Protein AF-A0A975IU26-F1 (afdb_monomer_lite)

Radius of gyration: 29.15 Å; chains: 1; bounding box: 52×53×78 Å

Sequence (106 aa):
MRAFVFAALAAAATLAVHPATAAPTCQDRTGGAIKCGVPGAMPVGWTASPAAQFERRMHEGPDLSVEAQWSLIGLLVGLFGLIASMPKFDGWGAGDWGREEEDGED

Organism: NCBI:txid2823693

Structure (mmCIF, N/CA/C/O backbone):
data_AF-A0A975IU26-F1
#
_entry.id   AF-A0A975IU26-F1
#
loop_
_atom_site.group_PDB
_atom_site.id
_atom_site.type_symbol
_atom_site.label_atom_id
_atom_site.label_alt_id
_atom_site.label_comp_id
_atom_site.label_asym_id
_atom_site.label_entity_id
_atom_site.label_seq_id
_atom_site.pdbx_PDB_ins_code
_atom_site.Cartn_x
_atom_site.Cartn_y
_atom_site.Cartn_z
_atom_site.occupancy
_atom_site.B_iso_or_equiv
_atom_site.auth_seq_id
_atom_site.auth_comp_id
_atom_site.auth_asym_id
_atom_site.auth_atom_id
_atom_site.pdbx_PDB_model_num
ATOM 1 N N . MET A 1 1 ? -14.360 -22.022 -30.694 1.00 51.59 1 MET A N 1
ATOM 2 C CA . MET A 1 1 ? -13.897 -22.571 -29.395 1.00 51.59 1 MET A CA 1
ATOM 3 C C . MET A 1 1 ? -13.286 -21.518 -28.468 1.00 51.59 1 MET A C 1
ATOM 5 O O . MET A 1 1 ? -13.655 -21.501 -27.307 1.00 51.59 1 MET A O 1
ATOM 9 N N . ARG A 1 2 ? -12.434 -20.593 -28.946 1.00 55.28 2 ARG A N 1
ATOM 10 C CA . ARG A 1 2 ? -11.789 -19.562 -28.097 1.00 55.28 2 ARG A CA 1
ATOM 11 C C . ARG A 1 2 ? -12.771 -18.612 -27.385 1.00 55.28 2 ARG A C 1
ATOM 13 O O . ARG A 1 2 ? -12.598 -18.348 -26.206 1.00 55.28 2 ARG A O 1
ATOM 20 N N . ALA A 1 3 ? -13.836 -18.173 -28.060 1.00 57.53 3 ALA A N 1
ATOM 21 C CA . ALA A 1 3 ? -14.835 -17.263 -27.480 1.00 57.53 3 ALA A CA 1
ATOM 22 C C . ALA A 1 3 ? 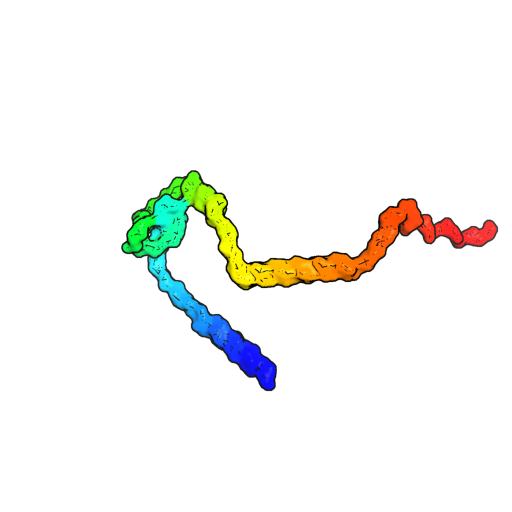-15.620 -17.866 -26.296 1.00 57.53 3 ALA A C 1
ATOM 24 O O . ALA A 1 3 ? -15.942 -17.159 -25.349 1.00 57.53 3 ALA A O 1
ATOM 25 N N . PHE A 1 4 ? -15.869 -19.180 -26.311 1.00 65.56 4 PHE A N 1
ATOM 26 C CA . PHE A 1 4 ? -16.558 -19.871 -25.215 1.00 65.56 4 PHE A CA 1
ATOM 27 C C . PHE A 1 4 ? -15.691 -19.978 -23.957 1.00 65.56 4 PHE A C 1
ATOM 29 O O . PHE A 1 4 ? -16.212 -19.899 -22.850 1.00 65.56 4 PHE A O 1
ATOM 36 N N . VAL A 1 5 ? -14.368 -20.088 -24.120 1.00 70.56 5 VAL A N 1
ATOM 37 C CA . VAL A 1 5 ? -13.419 -20.096 -22.996 1.00 70.56 5 VAL A CA 1
ATOM 38 C C . VAL A 1 5 ? -13.388 -18.729 -22.309 1.00 70.56 5 VAL A C 1
ATOM 40 O O . VAL A 1 5 ? -13.450 -18.661 -21.085 1.00 70.56 5 VAL A O 1
ATOM 43 N N . PHE A 1 6 ? -13.379 -17.636 -23.081 1.00 66.94 6 PHE A N 1
ATOM 44 C CA . PHE A 1 6 ? -13.428 -16.281 -22.520 1.00 66.94 6 PHE A CA 1
ATOM 45 C C . PHE A 1 6 ? -14.756 -15.980 -21.814 1.00 66.94 6 PHE A C 1
ATOM 47 O O . PHE A 1 6 ? -14.749 -15.388 -20.738 1.00 66.94 6 PHE A O 1
ATOM 54 N N . ALA A 1 7 ? -15.884 -16.435 -22.367 1.00 69.56 7 ALA A N 1
ATOM 55 C CA . ALA A 1 7 ? -17.191 -16.274 -21.732 1.00 69.56 7 ALA A CA 1
ATOM 56 C C . ALA A 1 7 ? -17.304 -17.065 -20.415 1.00 69.56 7 ALA A C 1
ATOM 58 O O . ALA A 1 7 ? -17.828 -16.548 -19.430 1.00 69.56 7 ALA A O 1
ATOM 59 N N . ALA A 1 8 ? -16.764 -18.288 -20.370 1.00 70.19 8 ALA A N 1
ATOM 60 C CA . ALA A 1 8 ? -16.743 -19.103 -19.158 1.00 70.19 8 ALA A CA 1
ATOM 61 C C . ALA A 1 8 ? -15.853 -18.494 -18.060 1.00 70.19 8 ALA A C 1
ATOM 63 O O . ALA A 1 8 ? -16.245 -18.477 -16.894 1.00 70.19 8 ALA A O 1
ATOM 64 N N . LEU A 1 9 ? -14.694 -17.937 -18.431 1.00 71.81 9 LEU A N 1
ATOM 65 C CA . LEU A 1 9 ? -13.805 -17.228 -17.503 1.00 71.81 9 LEU A CA 1
ATOM 66 C C . LEU A 1 9 ? -14.454 -15.957 -16.939 1.00 71.81 9 LEU A C 1
ATOM 68 O O . LEU A 1 9 ? -14.378 -15.718 -15.736 1.00 71.81 9 LEU A O 1
ATOM 72 N N . ALA A 1 10 ? -15.137 -15.175 -17.780 1.00 68.50 10 ALA A N 1
ATOM 73 C CA . ALA A 1 10 ? -15.845 -13.974 -17.341 1.00 68.50 10 ALA A CA 1
ATOM 74 C C . ALA A 1 10 ? -17.005 -14.308 -16.384 1.00 68.50 10 ALA A C 1
ATOM 76 O O . ALA A 1 10 ? -17.147 -13.672 -15.342 1.00 68.50 10 ALA A O 1
ATOM 77 N N . ALA A 1 11 ? -17.791 -15.346 -16.688 1.00 67.00 11 ALA A N 1
ATOM 78 C CA . ALA A 1 11 ? -18.881 -15.792 -15.821 1.00 67.00 11 ALA A CA 1
ATOM 79 C C . ALA A 1 11 ? -18.367 -16.311 -14.465 1.00 67.00 11 ALA A C 1
ATOM 81 O O . ALA A 1 11 ? -18.904 -15.944 -13.418 1.00 67.00 11 ALA A O 1
ATOM 82 N N . ALA A 1 12 ? -17.283 -17.095 -14.463 1.00 65.06 12 ALA A N 1
ATOM 83 C CA . ALA A 1 12 ? -16.653 -17.577 -13.235 1.00 65.06 12 ALA A CA 1
ATOM 84 C C . ALA A 1 12 ? -16.105 -16.429 -12.367 1.00 65.06 12 ALA A C 1
ATOM 86 O O . ALA A 1 12 ? -16.271 -16.455 -11.149 1.00 65.06 12 ALA A O 1
ATOM 87 N N . ALA A 1 13 ? -15.529 -15.388 -12.981 1.00 64.38 13 ALA A N 1
ATOM 88 C CA . ALA A 1 13 ? -15.033 -14.212 -12.265 1.00 64.38 13 ALA A CA 1
ATOM 89 C C . ALA A 1 13 ? -16.158 -13.425 -11.565 1.00 64.38 13 ALA A C 1
ATOM 91 O O . ALA A 1 13 ? -15.963 -12.927 -10.458 1.00 64.38 13 ALA A O 1
ATOM 92 N N . THR A 1 14 ? -17.355 -13.358 -12.159 1.00 63.66 14 THR A N 1
ATOM 93 C CA . THR A 1 14 ? -18.503 -12.655 -11.548 1.00 63.66 14 THR A CA 1
ATOM 94 C C . THR A 1 14 ? -19.152 -13.408 -10.384 1.00 63.66 14 THR A C 1
ATOM 96 O O . THR A 1 14 ? -19.774 -12.787 -9.527 1.00 63.66 14 THR A O 1
ATOM 99 N N . LEU A 1 15 ? -18.986 -14.733 -10.318 1.00 59.44 15 LEU A N 1
ATOM 100 C CA . LEU A 1 15 ? -19.546 -15.580 -9.257 1.00 59.44 15 LEU A CA 1
ATOM 101 C C . LEU A 1 15 ? -18.650 -15.654 -8.008 1.00 59.44 15 LEU A C 1
ATOM 103 O O . LEU A 1 15 ? -19.091 -16.135 -6.969 1.00 59.44 15 LEU A O 1
ATOM 107 N N . ALA A 1 16 ? -17.412 -15.157 -8.088 1.00 56.03 16 ALA A N 1
ATOM 108 C CA . ALA A 1 16 ? -16.443 -15.151 -6.990 1.00 56.03 16 ALA A CA 1
ATOM 109 C C . ALA A 1 16 ? -16.524 -13.900 -6.088 1.00 56.03 16 ALA A C 1
ATOM 111 O O . ALA A 1 16 ? -15.642 -13.670 -5.254 1.00 56.03 16 ALA A O 1
ATOM 112 N N . VAL A 1 17 ? -17.572 -13.081 -6.231 1.00 54.00 17 VAL A N 1
ATOM 113 C CA . VAL A 1 17 ? -17.804 -11.935 -5.344 1.00 54.00 17 VAL A CA 1
ATOM 114 C C . VAL A 1 17 ? -18.231 -12.469 -3.978 1.00 54.00 17 VAL A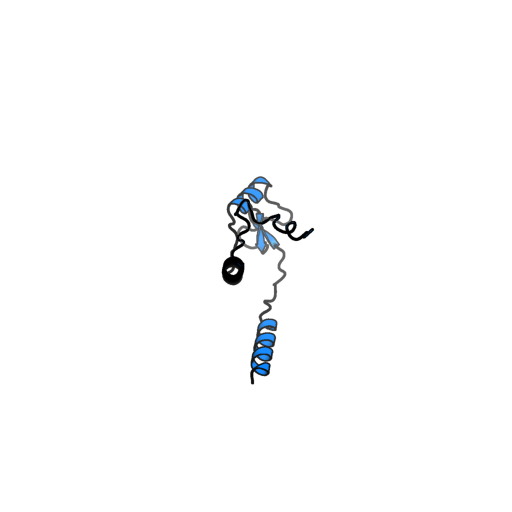 C 1
ATOM 116 O O . VAL A 1 17 ? -19.358 -12.922 -3.785 1.00 54.00 17 VAL A O 1
ATOM 119 N N . HIS A 1 18 ? -17.303 -12.446 -3.024 1.00 55.06 18 HIS A N 1
ATOM 120 C CA . HIS A 1 18 ? -17.587 -12.804 -1.641 1.00 55.06 18 HIS A CA 1
ATOM 121 C C . HIS A 1 18 ? -18.647 -11.850 -1.076 1.00 55.06 18 HIS A C 1
ATOM 123 O O . HIS A 1 18 ? -18.499 -10.632 -1.222 1.00 55.06 18 HIS A O 1
ATOM 129 N N . PRO A 1 19 ? -19.694 -12.351 -0.394 1.00 51.22 19 PRO A N 1
ATOM 130 C CA . PRO A 1 19 ? -20.614 -11.480 0.309 1.00 51.22 19 PRO A CA 1
ATOM 131 C C . PRO A 1 19 ? -19.834 -10.812 1.440 1.00 51.22 19 PRO A C 1
ATOM 133 O O . PRO A 1 19 ? -19.481 -11.447 2.435 1.00 51.22 19 PRO A O 1
ATOM 136 N N . ALA A 1 20 ? -19.540 -9.523 1.281 1.00 54.91 20 ALA A N 1
ATOM 137 C CA . ALA A 1 20 ? -19.056 -8.694 2.366 1.00 54.91 20 ALA A CA 1
ATOM 138 C C . ALA A 1 20 ? -20.161 -8.654 3.428 1.00 54.91 20 ALA A C 1
ATOM 140 O O . ALA A 1 20 ? -21.115 -7.885 3.337 1.00 54.91 20 ALA A O 1
ATOM 141 N N . THR A 1 21 ? -20.077 -9.548 4.414 1.00 55.00 21 THR A N 1
ATOM 142 C CA . THR A 1 21 ? -20.949 -9.529 5.585 1.00 55.00 21 THR A CA 1
ATOM 143 C C . THR A 1 21 ? -20.726 -8.190 6.275 1.00 55.00 21 THR A C 1
ATOM 145 O O . THR A 1 21 ? -19.689 -8.003 6.915 1.00 55.00 21 THR A O 1
ATOM 148 N N . ALA A 1 22 ? -21.664 -7.261 6.100 1.00 59.38 22 ALA A N 1
ATOM 149 C CA . ALA A 1 22 ? -21.643 -5.908 6.645 1.00 59.38 22 ALA A CA 1
ATOM 150 C C . ALA A 1 22 ? -21.880 -5.913 8.166 1.00 59.38 22 ALA A C 1
ATOM 152 O O . ALA A 1 22 ? -22.820 -5.310 8.677 1.00 59.38 22 ALA A O 1
ATOM 153 N N . ALA A 1 23 ? -21.050 -6.647 8.906 1.00 64.12 23 ALA A N 1
ATOM 154 C CA . ALA A 1 23 ? -20.966 -6.486 10.346 1.00 64.12 23 ALA A CA 1
ATOM 155 C C . ALA A 1 23 ? -20.369 -5.098 10.637 1.00 64.12 23 ALA A C 1
ATOM 157 O O . ALA A 1 23 ? -19.453 -4.681 9.921 1.00 64.12 23 ALA A O 1
ATOM 158 N N . PRO A 1 24 ? -20.847 -4.381 11.670 1.00 73.50 24 PRO A N 1
ATOM 159 C CA . PRO A 1 24 ? -20.226 -3.129 12.072 1.00 73.50 24 PRO A CA 1
ATOM 160 C C . PRO A 1 24 ? -18.742 -3.367 12.384 1.00 73.50 24 PRO A C 1
ATOM 162 O O . PRO A 1 24 ? -18.377 -4.326 13.075 1.00 73.50 24 PRO A O 1
ATOM 165 N N . THR A 1 25 ? -17.885 -2.513 11.830 1.00 82.00 25 THR A N 1
ATOM 166 C CA . THR A 1 25 ? -16.439 -2.536 12.057 1.00 82.00 25 THR A CA 1
ATOM 167 C C . THR A 1 25 ? -16.093 -1.626 13.231 1.00 82.00 25 THR A C 1
ATOM 169 O O . THR A 1 25 ? -16.470 -0.455 13.245 1.00 82.00 25 THR A O 1
ATOM 172 N N . CYS A 1 26 ? -15.365 -2.164 14.199 1.00 85.88 26 CYS A N 1
ATOM 173 C CA . CYS A 1 26 ? -14.770 -1.454 15.323 1.00 85.88 26 CYS A CA 1
ATOM 174 C C . CYS A 1 26 ? -13.260 -1.293 15.076 1.00 85.88 26 CYS A C 1
ATOM 176 O O . CYS A 1 26 ? -12.713 -1.886 14.144 1.00 85.88 26 CYS A O 1
ATO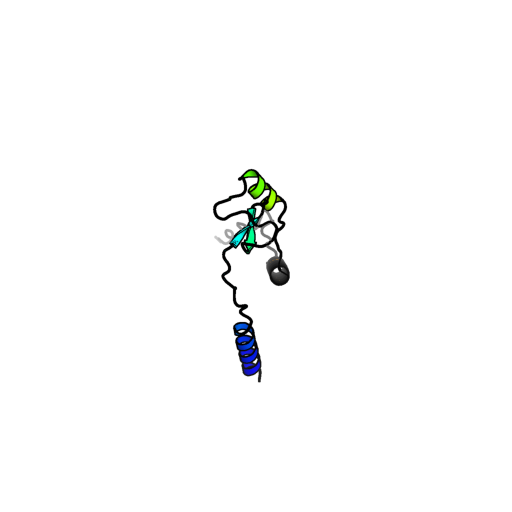M 178 N N . GLN A 1 27 ? -12.577 -0.502 15.906 1.00 87.62 27 GLN A N 1
ATOM 179 C CA . GLN A 1 27 ? -11.112 -0.477 15.910 1.00 87.62 27 GLN A CA 1
ATOM 180 C C . GLN A 1 27 ? -10.554 -1.506 16.898 1.00 87.62 27 GLN A C 1
ATOM 182 O O . GLN A 1 27 ? -11.177 -1.791 17.917 1.00 87.62 27 GLN A O 1
ATOM 187 N N . ASP A 1 28 ? -9.385 -2.068 16.614 1.00 86.94 28 ASP A N 1
ATOM 188 C CA . ASP A 1 28 ? -8.554 -2.747 17.607 1.00 86.94 28 ASP A CA 1
ATOM 189 C C . ASP A 1 28 ? -7.707 -1.722 18.392 1.00 86.94 28 ASP A C 1
ATOM 191 O O . ASP A 1 28 ? -7.732 -0.523 18.114 1.00 86.94 28 ASP A O 1
ATOM 195 N N . ARG A 1 29 ? -6.910 -2.178 19.367 1.00 85.19 29 ARG A N 1
ATOM 196 C CA . ARG A 1 29 ? -6.039 -1.295 20.175 1.00 85.19 29 ARG A CA 1
ATOM 197 C C . ARG A 1 29 ? -5.005 -0.505 19.372 1.00 85.19 29 ARG A C 1
ATOM 199 O O . ARG A 1 29 ? -4.526 0.522 19.842 1.00 85.19 29 ARG A O 1
ATOM 206 N N . THR A 1 30 ? -4.637 -1.011 18.205 1.00 83.81 30 THR A N 1
ATOM 207 C CA . THR A 1 30 ? -3.657 -0.422 17.288 1.00 83.81 30 THR A CA 1
ATOM 208 C C . THR A 1 30 ? -4.315 0.463 16.225 1.00 83.81 30 THR A C 1
ATOM 210 O O . THR A 1 30 ? -3.621 1.063 15.410 1.00 83.81 30 THR A O 1
ATOM 213 N N . GLY A 1 31 ? -5.647 0.584 16.240 1.00 80.25 31 GLY A N 1
ATOM 214 C CA . GLY A 1 31 ? -6.416 1.340 15.252 1.00 80.25 31 GLY A CA 1
ATOM 215 C C . GLY A 1 31 ? -6.757 0.552 13.986 1.00 80.25 31 GLY A C 1
ATOM 216 O O . GLY A 1 31 ? -7.228 1.143 13.017 1.00 80.25 31 GLY A O 1
ATOM 217 N N . GLY A 1 32 ? -6.531 -0.762 13.978 1.00 83.25 32 GLY A N 1
ATOM 218 C CA . GLY A 1 32 ? -6.907 -1.659 12.889 1.00 83.25 32 GLY A CA 1
ATOM 219 C C . GLY A 1 32 ? -8.408 -1.908 12.826 1.00 83.25 32 GLY A C 1
ATOM 220 O O . GLY A 1 32 ? -9.083 -1.928 13.851 1.00 83.25 32 GLY A O 1
ATOM 221 N N . ALA A 1 33 ? -8.946 -2.112 11.624 1.00 84.88 33 ALA A N 1
ATOM 222 C CA . ALA A 1 33 ? -10.354 -2.454 11.455 1.00 84.88 33 ALA A CA 1
ATOM 223 C C . ALA A 1 33 ? -10.603 -3.921 11.841 1.00 84.88 33 ALA A C 1
ATOM 225 O O . ALA A 1 33 ? -10.015 -4.836 11.266 1.00 84.88 33 ALA A O 1
ATOM 226 N N . ILE A 1 34 ? -11.511 -4.149 12.788 1.00 86.62 34 ILE A N 1
ATOM 227 C CA . ILE A 1 34 ? -11.899 -5.478 13.267 1.00 86.62 34 ILE A CA 1
ATOM 228 C C . ILE A 1 34 ? -13.424 -5.567 13.402 1.00 86.62 34 ILE A C 1
ATOM 230 O O . ILE A 1 34 ? -14.106 -4.558 13.570 1.00 86.62 34 ILE A O 1
ATOM 234 N N . LYS A 1 35 ? -14.010 -6.767 13.321 1.00 85.38 35 LYS A N 1
ATOM 235 C CA . LYS A 1 35 ? -15.455 -6.944 13.552 1.00 85.38 35 LYS A CA 1
ATOM 236 C C . LYS A 1 35 ? -15.807 -6.572 14.994 1.00 85.38 35 LYS A C 1
ATOM 238 O O . LYS A 1 35 ? -15.142 -7.022 15.924 1.00 85.38 35 LYS A O 1
ATOM 243 N N . CYS A 1 36 ? -16.859 -5.786 15.201 1.00 84.00 36 CYS A N 1
ATOM 244 C CA . CYS A 1 36 ? -17.323 -5.494 16.555 1.00 84.00 36 CYS A CA 1
ATOM 245 C C . CYS A 1 36 ? -17.737 -6.784 17.289 1.00 84.00 36 CYS A C 1
ATOM 247 O O . CYS A 1 36 ? -18.316 -7.690 16.691 1.00 84.00 36 CYS A O 1
ATOM 249 N N . GLY A 1 37 ? -17.451 -6.860 18.592 1.00 82.06 37 GLY A N 1
ATOM 250 C CA . GLY A 1 37 ? -17.835 -7.990 19.450 1.00 82.06 37 GLY A CA 1
ATOM 251 C C . GLY A 1 37 ? -16.845 -9.158 19.494 1.00 82.06 37 GLY A C 1
ATOM 252 O O . GLY A 1 37 ? -17.067 -10.097 20.256 1.00 82.06 37 GLY A O 1
ATOM 253 N N . VAL A 1 38 ? -15.744 -9.110 18.737 1.00 85.56 38 VAL A N 1
ATOM 254 C CA . VAL A 1 38 ? -14.655 -10.089 18.882 1.00 85.56 38 VAL A CA 1
ATOM 255 C C . VAL A 1 38 ? -13.664 -9.653 19.971 1.00 85.56 38 VAL A C 1
ATOM 257 O O . VAL A 1 38 ? -13.531 -8.453 20.238 1.00 85.56 38 VAL A O 1
ATOM 260 N N . PRO A 1 39 ? -12.936 -10.592 20.603 1.00 85.88 39 PRO A N 1
ATOM 261 C CA . PRO A 1 39 ? -11.887 -10.250 21.557 1.00 85.88 39 PRO A CA 1
ATOM 262 C C . PRO A 1 39 ? -10.867 -9.282 20.944 1.00 85.88 39 PRO A C 1
ATOM 264 O O . PRO A 1 39 ? -10.349 -9.524 19.858 1.00 85.88 39 PRO A O 1
ATOM 267 N N . GLY A 1 40 ? -10.586 -8.181 21.643 1.00 84.69 40 GLY A N 1
ATOM 268 C CA . GLY A 1 40 ? -9.673 -7.136 21.168 1.00 84.69 40 GLY A CA 1
ATOM 269 C C . GLY A 1 40 ? -10.340 -5.980 20.415 1.00 84.69 40 GLY A C 1
ATOM 270 O O . GLY A 1 40 ? -9.673 -4.969 20.193 1.00 84.69 40 GLY A O 1
ATOM 271 N N . ALA A 1 41 ? -11.637 -6.073 20.094 1.00 88.38 41 ALA A N 1
ATOM 272 C CA . ALA A 1 41 ? -12.401 -4.942 19.577 1.00 88.38 41 ALA A CA 1
ATOM 273 C C . ALA A 1 41 ? -12.594 -3.874 20.663 1.00 88.38 41 ALA A C 1
ATOM 275 O O . ALA A 1 41 ? -13.076 -4.153 21.765 1.00 88.38 41 ALA A O 1
ATOM 276 N N . MET A 1 42 ? -12.231 -2.640 20.335 1.00 91.56 42 MET A N 1
ATOM 277 C CA . MET A 1 42 ? -12.540 -1.466 21.136 1.00 91.56 42 MET A CA 1
ATOM 278 C C . MET A 1 42 ? -13.993 -1.029 20.916 1.00 91.56 42 MET A C 1
ATOM 280 O O . MET A 1 42 ? -14.568 -1.296 19.855 1.00 91.56 42 MET A O 1
ATOM 284 N N . PRO A 1 43 ? -14.620 -0.389 21.919 1.00 84.50 43 PRO A N 1
ATOM 285 C CA . PRO A 1 43 ? -16.011 0.028 21.825 1.00 84.50 43 PRO A CA 1
ATOM 286 C C . PRO A 1 43 ? -16.219 1.049 20.704 1.00 84.50 43 PRO A C 1
ATOM 288 O O . PRO A 1 43 ? -15.314 1.791 20.322 1.00 84.50 43 PRO A O 1
ATOM 291 N N . VAL A 1 44 ? -17.446 1.104 20.191 1.00 81.94 44 VAL A N 1
ATOM 292 C CA . VAL A 1 44 ? -17.840 2.076 19.167 1.00 81.94 44 VAL A CA 1
ATOM 293 C C . VAL A 1 44 ? -17.554 3.509 19.636 1.00 81.94 44 VAL A C 1
ATOM 295 O O . VAL A 1 44 ? -17.850 3.870 20.772 1.00 81.94 44 VAL A O 1
ATOM 298 N N . GLY A 1 45 ? -16.941 4.317 18.768 1.00 81.31 45 GLY A N 1
ATOM 299 C CA . GLY A 1 45 ? -16.513 5.687 19.084 1.00 81.31 45 GLY A CA 1
ATOM 300 C C . GLY A 1 45 ? -15.131 5.797 19.739 1.00 81.31 45 GLY A C 1
ATOM 301 O O . GLY A 1 45 ? -14.586 6.897 19.813 1.00 81.31 45 GLY A O 1
ATOM 302 N N . TRP A 1 46 ? -14.526 4.685 20.161 1.00 85.12 46 TRP A N 1
ATOM 303 C CA . TRP A 1 46 ? -13.112 4.675 20.520 1.00 85.12 46 TRP A CA 1
ATOM 304 C C . TRP A 1 46 ? -12.253 4.795 19.258 1.00 85.12 46 TRP A C 1
ATOM 306 O O . TRP A 1 46 ? -12.524 4.159 18.239 1.00 85.12 46 TRP A O 1
ATOM 316 N N . THR A 1 47 ? -11.200 5.600 19.337 1.00 85.25 47 THR A N 1
ATOM 317 C CA . THR A 1 47 ? -10.209 5.753 18.272 1.00 85.25 47 THR A CA 1
ATOM 318 C C . THR A 1 47 ? -8.816 5.605 18.858 1.00 85.25 47 THR A C 1
ATOM 320 O O . THR A 1 47 ? -8.529 6.140 19.932 1.00 85.25 47 THR A O 1
ATOM 323 N N . ALA A 1 48 ? -7.938 4.908 18.139 1.00 85.38 48 ALA A N 1
ATOM 324 C CA . ALA A 1 48 ? -6.525 4.862 18.481 1.00 85.38 48 ALA A CA 1
ATOM 325 C C . ALA A 1 48 ? -5.913 6.269 18.441 1.00 85.38 48 ALA A C 1
ATOM 327 O O . ALA A 1 48 ? -6.369 7.145 17.696 1.00 85.38 48 ALA A O 1
ATOM 328 N N . SER A 1 49 ? -4.871 6.484 19.247 1.00 87.69 49 SER A N 1
ATOM 329 C CA . SER A 1 49 ? -4.137 7.746 19.238 1.00 87.69 49 SER A CA 1
ATOM 330 C C . SER A 1 49 ? -3.436 7.951 17.886 1.00 87.69 49 SER A C 1
ATOM 332 O O . SER A 1 49 ? -3.050 6.972 17.238 1.00 87.69 49 SER A O 1
ATOM 334 N N . PRO A 1 50 ? -3.201 9.206 17.461 1.00 84.31 50 PRO A N 1
ATOM 335 C CA . PRO A 1 50 ? -2.477 9.481 16.220 1.00 84.31 50 PRO A CA 1
ATOM 336 C C . PRO A 1 50 ? -1.091 8.820 16.167 1.00 84.31 50 PRO A C 1
ATOM 338 O O . PRO A 1 50 ? -0.671 8.362 15.109 1.00 84.31 50 PRO A O 1
ATOM 341 N N . ALA A 1 51 ? -0.406 8.713 17.313 1.00 85.62 51 ALA A N 1
ATOM 342 C CA . ALA A 1 51 ? 0.892 8.049 17.417 1.00 85.62 51 ALA A CA 1
ATOM 343 C C . ALA A 1 51 ? 0.803 6.543 17.113 1.00 85.62 51 ALA A C 1
ATOM 345 O O . ALA A 1 51 ? 1.590 6.035 16.321 1.00 85.62 51 ALA A O 1
ATOM 346 N N . ALA A 1 52 ? -0.200 5.848 17.663 1.00 83.69 52 ALA A N 1
ATOM 347 C CA . ALA A 1 52 ? -0.410 4.422 17.406 1.00 83.69 52 ALA A CA 1
ATOM 348 C C . ALA A 1 52 ? -0.798 4.150 15.942 1.00 83.69 52 ALA A C 1
ATOM 350 O O . ALA A 1 52 ? -0.322 3.194 15.333 1.00 83.69 52 ALA A O 1
ATOM 351 N N . GLN A 1 53 ? -1.615 5.024 15.343 1.00 81.56 53 GLN A N 1
ATOM 352 C CA . GLN A 1 53 ? -1.954 4.928 13.919 1.00 81.56 53 GLN A CA 1
ATOM 353 C C . GLN A 1 53 ? -0.732 5.138 13.017 1.00 81.56 53 GLN A C 1
ATOM 355 O O . GLN A 1 53 ? -0.628 4.519 11.958 1.00 81.56 53 GLN A O 1
ATOM 360 N N . PHE A 1 54 ? 0.183 6.019 13.417 1.00 82.62 54 PHE A N 1
ATOM 361 C CA . PHE A 1 54 ? 1.407 6.286 12.675 1.00 82.62 54 PHE A CA 1
ATOM 362 C C . PHE A 1 54 ? 2.404 5.127 12.769 1.00 82.62 54 PHE A C 1
ATOM 364 O O . PHE A 1 54 ? 2.913 4.689 11.739 1.00 82.62 54 PHE A O 1
ATOM 371 N N . GLU A 1 55 ? 2.618 4.573 13.967 1.00 82.69 55 GLU A N 1
ATOM 372 C CA . GLU A 1 55 ? 3.427 3.359 14.148 1.00 82.69 55 GLU A CA 1
ATOM 373 C C . GLU A 1 55 ? 2.890 2.194 13.315 1.00 82.69 55 GLU A C 1
ATOM 375 O O . GLU A 1 55 ? 3.658 1.510 12.643 1.00 82.69 55 GLU A O 1
ATOM 380 N N . ARG A 1 56 ? 1.566 2.007 13.272 1.00 80.12 56 ARG A N 1
ATOM 381 C CA . ARG A 1 56 ? 0.953 0.976 12.429 1.00 80.12 56 ARG A CA 1
ATOM 382 C C . ARG A 1 56 ? 1.336 1.146 10.963 1.00 80.12 56 ARG A C 1
ATOM 384 O O . ARG A 1 56 ? 1.819 0.200 10.364 1.00 80.12 56 ARG A O 1
ATOM 391 N N . ARG A 1 57 ? 1.197 2.349 10.397 1.00 78.25 57 ARG A N 1
ATOM 392 C CA . ARG A 1 57 ? 1.559 2.615 8.990 1.00 78.25 57 ARG A CA 1
ATOM 393 C C . ARG A 1 57 ? 3.050 2.436 8.704 1.00 78.25 57 ARG A C 1
ATOM 395 O O . ARG A 1 57 ? 3.407 2.134 7.574 1.00 78.25 57 ARG A O 1
ATOM 402 N N . MET A 1 58 ? 3.906 2.650 9.700 1.00 80.25 58 MET A N 1
ATOM 403 C CA . MET A 1 58 ? 5.345 2.399 9.588 1.00 80.25 58 MET A CA 1
ATOM 404 C C . MET A 1 58 ? 5.674 0.900 9.568 1.00 80.25 58 MET A C 1
ATOM 406 O O . MET A 1 58 ? 6.623 0.492 8.903 1.00 80.25 58 MET A O 1
ATOM 410 N N . HIS A 1 59 ? 4.913 0.088 10.307 1.00 74.75 59 HIS A N 1
ATOM 411 C CA . HIS A 1 59 ? 5.156 -1.350 10.457 1.00 74.75 59 HIS A CA 1
ATOM 412 C C . HIS A 1 59 ? 4.351 -2.228 9.494 1.00 74.75 59 HIS A C 1
ATOM 414 O O . HIS A 1 59 ? 4.756 -3.351 9.197 1.00 74.75 59 HIS A O 1
ATOM 420 N N . GLU A 1 60 ? 3.225 -1.732 8.997 1.00 74.38 60 GLU A N 1
ATOM 421 C CA . GLU A 1 60 ? 2.399 -2.378 7.986 1.00 74.38 60 GLU A CA 1
ATOM 422 C C . GLU A 1 60 ? 3.064 -2.133 6.629 1.00 74.38 60 GLU A C 1
ATOM 424 O O . GLU A 1 60 ? 2.819 -1.141 5.942 1.00 74.38 60 GLU A O 1
ATOM 429 N N . GLY A 1 61 ? 4.004 -3.021 6.290 1.00 65.81 61 GLY A N 1
ATOM 430 C CA . GLY A 1 61 ? 4.609 -3.055 4.965 1.00 65.81 61 GLY A CA 1
ATOM 431 C C . GLY A 1 61 ? 3.530 -3.191 3.884 1.00 65.81 61 GLY A C 1
ATOM 432 O O . GLY A 1 61 ? 2.437 -3.686 4.168 1.00 65.81 61 GLY A O 1
ATOM 433 N N . PRO A 1 62 ? 3.804 -2.749 2.645 1.00 66.88 62 PRO A N 1
ATOM 434 C CA . PRO A 1 62 ? 2.834 -2.869 1.569 1.00 66.88 62 PRO A CA 1
ATOM 435 C C . PRO A 1 62 ? 2.447 -4.339 1.409 1.00 66.88 62 PRO A C 1
ATOM 437 O O . PRO A 1 62 ? 3.310 -5.189 1.181 1.00 66.88 62 PRO A O 1
ATOM 440 N N . ASP A 1 63 ? 1.152 -4.624 1.533 1.00 68.38 63 ASP A N 1
ATOM 441 C CA . ASP A 1 63 ? 0.600 -5.949 1.279 1.00 68.38 63 ASP A CA 1
ATOM 442 C C . ASP A 1 63 ? 0.620 -6.170 -0.240 1.00 68.38 63 ASP A C 1
ATOM 444 O O . ASP A 1 63 ? -0.320 -5.858 -0.976 1.00 68.38 63 ASP A O 1
ATOM 448 N N . LEU A 1 64 ? 1.795 -6.552 -0.747 1.00 70.50 64 LEU A N 1
ATOM 449 C CA . LEU A 1 64 ? 2.017 -6.805 -2.162 1.00 70.50 64 LEU A CA 1
ATOM 450 C C . LEU A 1 64 ? 1.323 -8.115 -2.513 1.00 70.50 64 LEU A C 1
ATOM 452 O O . LEU A 1 64 ? 1.905 -9.193 -2.383 1.00 70.50 64 LEU A O 1
ATOM 456 N N . SER A 1 65 ? 0.080 -8.003 -2.977 1.00 79.19 65 SER 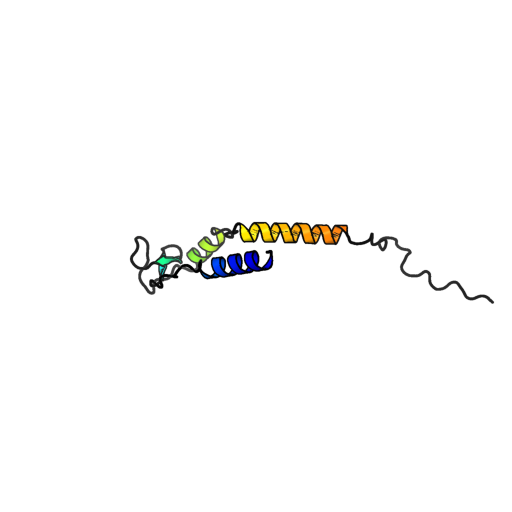A N 1
ATOM 457 C CA . SER A 1 65 ? -0.649 -9.138 -3.534 1.00 79.19 65 SER A CA 1
ATOM 458 C C . SER A 1 65 ? 0.170 -9.786 -4.660 1.00 79.19 65 SER A C 1
ATOM 460 O O . SER A 1 65 ? 0.945 -9.124 -5.361 1.00 79.19 65 SER A O 1
ATOM 462 N N . VAL A 1 66 ? 0.014 -11.097 -4.848 1.00 82.94 66 VAL A N 1
ATOM 463 C CA . VAL A 1 66 ? 0.752 -11.853 -5.877 1.00 82.94 66 VAL A CA 1
ATOM 464 C C . VAL A 1 66 ? 0.482 -11.271 -7.270 1.00 82.94 66 VAL A C 1
ATOM 466 O O . VAL A 1 66 ? 1.376 -11.186 -8.111 1.00 82.94 66 VAL A O 1
ATOM 469 N N . GLU A 1 67 ? -0.737 -10.789 -7.501 1.00 83.75 67 GLU A N 1
ATOM 470 C CA . GLU A 1 67 ? -1.138 -10.100 -8.726 1.00 83.75 67 GLU A CA 1
ATOM 471 C C . GLU A 1 67 ? -0.372 -8.784 -8.916 1.00 83.75 67 GLU A C 1
ATOM 473 O O . GLU A 1 67 ? 0.113 -8.504 -10.016 1.00 83.75 67 GLU A O 1
ATOM 478 N N . ALA A 1 68 ? -0.206 -7.996 -7.847 1.00 82.75 68 ALA A N 1
ATOM 479 C CA . ALA A 1 68 ? 0.561 -6.755 -7.884 1.00 82.75 68 ALA A CA 1
ATOM 480 C C . ALA A 1 68 ? 2.045 -7.013 -8.198 1.00 82.75 68 ALA A C 1
ATOM 482 O O . ALA A 1 68 ? 2.650 -6.266 -8.970 1.00 82.75 68 ALA A O 1
ATOM 483 N N . GLN A 1 69 ? 2.618 -8.100 -7.673 1.00 89.88 69 GLN A N 1
ATOM 484 C CA . GLN A 1 69 ? 3.996 -8.500 -7.976 1.00 89.88 69 GLN A CA 1
ATOM 485 C C . GLN A 1 69 ? 4.182 -8.846 -9.457 1.00 89.88 69 GLN A C 1
ATOM 487 O O . GLN A 1 69 ? 5.115 -8.350 -10.090 1.00 89.88 69 GLN A O 1
ATOM 492 N N . TRP A 1 70 ? 3.281 -9.637 -10.044 1.00 93.12 70 TRP A N 1
ATOM 493 C CA . TRP A 1 70 ? 3.357 -9.972 -11.469 1.00 93.12 70 TRP A CA 1
ATOM 494 C C . TRP A 1 70 ? 3.164 -8.754 -12.372 1.00 93.12 70 TRP A C 1
ATOM 496 O O . TRP A 1 70 ? 3.881 -8.612 -13.364 1.00 93.12 70 TRP A O 1
ATOM 506 N N . SER A 1 71 ? 2.253 -7.847 -12.011 1.00 90.31 71 SER A N 1
ATOM 507 C CA . SER A 1 71 ? 2.077 -6.580 -12.728 1.00 90.31 71 SER A CA 1
ATOM 508 C C . SER A 1 71 ? 3.346 -5.727 -12.686 1.00 90.31 71 SER A C 1
ATOM 510 O O . SER A 1 71 ? 3.735 -5.156 -13.706 1.00 90.31 71 SER A O 1
ATOM 512 N N . LEU A 1 72 ? 4.010 -5.651 -11.529 1.00 91.50 72 LEU A N 1
ATOM 513 C CA . LEU A 1 72 ? 5.260 -4.910 -11.374 1.00 91.50 72 LEU A CA 1
ATOM 514 C C . LEU A 1 72 ? 6.377 -5.513 -12.237 1.00 91.50 72 LEU A C 1
ATOM 516 O O . LEU A 1 72 ? 7.079 -4.778 -12.929 1.00 91.50 72 LEU A O 1
ATOM 520 N N . ILE A 1 73 ? 6.510 -6.843 -12.246 1.00 94.81 73 ILE A N 1
ATOM 521 C CA . ILE A 1 73 ? 7.483 -7.552 -13.090 1.00 94.81 73 ILE A CA 1
ATOM 522 C C . ILE A 1 73 ? 7.209 -7.279 -14.571 1.00 94.81 73 ILE A C 1
ATOM 524 O O . ILE A 1 73 ? 8.132 -6.937 -15.308 1.00 94.81 73 ILE A O 1
ATOM 528 N N . GLY A 1 74 ? 5.952 -7.382 -15.008 1.00 95.12 74 GLY A N 1
ATOM 529 C CA . GLY A 1 74 ? 5.565 -7.103 -16.391 1.00 95.12 74 GLY A CA 1
ATOM 530 C C . GLY A 1 74 ? 5.891 -5.670 -16.813 1.00 95.12 74 GLY A C 1
ATOM 531 O O . GLY A 1 74 ? 6.437 -5.457 -17.895 1.00 95.12 74 GLY A O 1
ATOM 532 N N . LEU A 1 75 ? 5.630 -4.698 -15.935 1.00 95.38 75 LEU A N 1
ATOM 533 C CA . LEU A 1 75 ? 5.971 -3.296 -16.168 1.00 95.38 75 LEU A CA 1
ATOM 534 C C . LEU A 1 75 ? 7.483 -3.095 -16.286 1.00 95.38 75 LEU A C 1
ATOM 536 O O . LEU A 1 75 ? 7.928 -2.426 -17.215 1.00 95.38 75 LEU A O 1
ATOM 540 N N . LEU A 1 76 ? 8.272 -3.688 -15.386 1.00 95.56 76 LEU A N 1
ATOM 541 C CA . LEU A 1 76 ? 9.731 -3.590 -15.427 1.00 95.56 76 LEU A CA 1
ATOM 542 C C . LEU A 1 76 ? 10.289 -4.205 -16.711 1.00 95.56 76 LEU A C 1
ATOM 544 O O . LEU A 1 76 ? 11.053 -3.552 -17.416 1.00 95.56 76 LEU A O 1
ATOM 548 N N . VAL A 1 77 ? 9.875 -5.424 -17.057 1.00 96.12 77 VAL A N 1
ATOM 549 C CA . VAL A 1 77 ? 10.315 -6.096 -18.289 1.00 96.12 77 VAL A CA 1
ATOM 550 C C . VAL A 1 77 ? 9.927 -5.283 -19.525 1.00 96.12 77 VAL A C 1
ATOM 552 O O . VAL A 1 77 ? 10.759 -5.093 -20.410 1.00 96.12 77 VAL A O 1
ATOM 555 N N . GLY A 1 78 ? 8.700 -4.758 -19.575 1.00 95.50 78 GLY A N 1
ATOM 556 C CA . GLY A 1 78 ? 8.242 -3.902 -20.669 1.00 95.50 78 GLY A CA 1
ATOM 557 C C . GLY A 1 78 ? 9.050 -2.610 -20.783 1.00 95.50 78 GLY A C 1
ATOM 558 O O . GLY A 1 78 ? 9.485 -2.259 -21.878 1.00 95.50 78 GLY A O 1
ATOM 559 N N . LEU A 1 79 ? 9.310 -1.937 -19.660 1.00 94.75 79 LEU A N 1
ATOM 560 C CA . LEU A 1 79 ? 10.106 -0.711 -19.605 1.00 94.75 79 LEU A CA 1
ATOM 561 C C . LEU A 1 79 ? 11.546 -0.951 -20.068 1.00 94.75 79 LEU A C 1
ATOM 563 O O . LEU A 1 79 ? 12.048 -0.214 -20.913 1.00 94.75 79 LEU A O 1
ATOM 567 N N . PHE A 1 80 ? 12.205 -1.989 -19.552 1.00 94.38 80 PHE A N 1
ATOM 568 C CA . PHE A 1 80 ? 13.568 -2.330 -19.959 1.00 94.38 80 PHE A CA 1
ATOM 569 C C . PHE A 1 80 ? 13.637 -2.781 -21.418 1.00 94.38 80 PHE A C 1
ATOM 571 O O . PHE A 1 80 ? 14.583 -2.421 -22.113 1.00 94.38 80 PHE A O 1
ATOM 578 N N . GLY A 1 81 ? 12.624 -3.501 -21.906 1.00 95.00 81 GLY A N 1
ATOM 579 C CA . GLY A 1 81 ? 12.491 -3.820 -23.326 1.00 95.00 81 GLY A CA 1
ATOM 580 C C . GLY A 1 81 ? 12.390 -2.561 -24.189 1.00 95.00 81 GLY A C 1
ATOM 581 O O . GLY A 1 81 ? 13.078 -2.455 -25.201 1.00 95.00 81 GLY A O 1
ATOM 582 N N . LEU A 1 82 ? 11.604 -1.575 -23.751 1.00 89.94 82 LEU A N 1
ATOM 583 C CA . LEU A 1 82 ? 11.483 -0.273 -24.410 1.00 89.94 82 LEU A CA 1
ATOM 584 C C . LEU A 1 82 ? 12.815 0.483 -24.436 1.00 89.94 82 LEU A C 1
ATOM 586 O O . LEU A 1 82 ? 13.227 0.946 -25.497 1.00 89.94 82 LEU A O 1
ATOM 590 N N . ILE A 1 83 ? 13.513 0.554 -23.301 1.00 88.31 83 ILE A N 1
ATOM 591 C CA . ILE A 1 83 ? 14.834 1.193 -23.203 1.00 88.31 83 ILE A CA 1
ATOM 592 C C . ILE A 1 83 ? 15.839 0.496 -24.126 1.00 88.31 83 ILE A C 1
ATOM 594 O O . ILE A 1 83 ? 16.558 1.168 -24.857 1.00 88.31 83 ILE A O 1
ATOM 598 N N . ALA A 1 84 ? 15.861 -0.838 -24.149 1.00 89.50 84 ALA A N 1
ATOM 599 C CA . ALA A 1 84 ? 16.743 -1.604 -25.026 1.00 89.50 84 ALA A CA 1
ATOM 600 C C . ALA A 1 84 ? 16.405 -1.435 -26.517 1.00 89.50 84 ALA A C 1
ATOM 602 O O . ALA A 1 84 ? 17.286 -1.567 -27.362 1.00 89.50 84 ALA A O 1
ATOM 603 N N . SER A 1 85 ? 15.140 -1.150 -26.840 1.00 87.31 85 SER A N 1
ATOM 604 C CA . SER A 1 85 ? 14.690 -0.878 -28.208 1.00 87.31 85 SER A CA 1
ATOM 605 C C . SER A 1 85 ? 14.939 0.556 -28.669 1.00 87.31 85 SER A C 1
ATOM 607 O O . SER A 1 85 ? 14.751 0.840 -29.854 1.00 87.31 85 SER A O 1
ATOM 609 N N . MET A 1 86 ? 15.344 1.463 -27.770 1.00 86.06 86 MET A N 1
ATOM 610 C CA . MET A 1 86 ? 15.721 2.798 -28.211 1.00 86.06 86 MET A CA 1
ATOM 611 C C . MET A 1 86 ? 16.921 2.683 -29.158 1.00 86.06 86 MET A C 1
ATOM 613 O O . MET A 1 86 ? 17.889 1.984 -28.837 1.00 86.06 86 MET A O 1
ATOM 617 N N . PRO A 1 87 ? 16.879 3.353 -30.324 1.00 77.69 87 PRO A N 1
ATOM 618 C CA . PRO A 1 87 ? 18.052 3.451 -31.173 1.00 77.69 87 PRO A CA 1
ATOM 619 C C . PRO A 1 87 ? 19.193 4.067 -30.362 1.00 77.69 87 PRO A C 1
ATOM 621 O O . PRO A 1 87 ? 18.960 4.830 -29.419 1.00 77.69 87 PRO A O 1
ATOM 624 N N . LYS A 1 88 ? 20.438 3.745 -30.723 1.00 69.38 88 LYS A N 1
ATOM 625 C CA . LYS A 1 88 ? 21.584 4.466 -30.172 1.00 69.38 88 LYS A CA 1
ATOM 626 C C . LYS A 1 88 ? 21.391 5.945 -30.496 1.00 69.38 88 LYS A C 1
ATOM 628 O O . LYS A 1 88 ? 21.461 6.341 -31.653 1.00 69.38 88 LYS A O 1
ATOM 633 N N . PHE A 1 89 ? 21.090 6.742 -29.479 1.00 60.31 89 PHE A N 1
ATOM 634 C CA . PHE A 1 89 ? 21.176 8.185 -29.585 1.00 60.31 89 PHE A CA 1
ATOM 635 C C . PHE A 1 89 ? 22.666 8.523 -29.636 1.00 60.31 89 PHE A C 1
ATOM 637 O O . PHE A 1 89 ? 23.305 8.679 -28.599 1.00 60.31 89 PHE A O 1
ATOM 644 N N . ASP A 1 90 ? 23.221 8.631 -30.842 1.00 57.75 90 ASP A N 1
ATOM 645 C CA . ASP A 1 90 ? 24.599 9.087 -31.083 1.00 57.75 90 ASP A CA 1
ATOM 646 C C . ASP A 1 90 ? 24.762 10.613 -30.864 1.00 57.75 90 ASP A C 1
ATOM 648 O O . ASP A 1 90 ? 25.756 11.217 -31.248 1.00 57.75 90 ASP A O 1
ATOM 652 N N . GLY A 1 91 ? 23.832 11.255 -30.146 1.00 55.97 91 GLY A N 1
ATOM 653 C CA . GLY A 1 91 ? 23.872 12.681 -29.798 1.00 55.97 91 GLY A CA 1
ATOM 654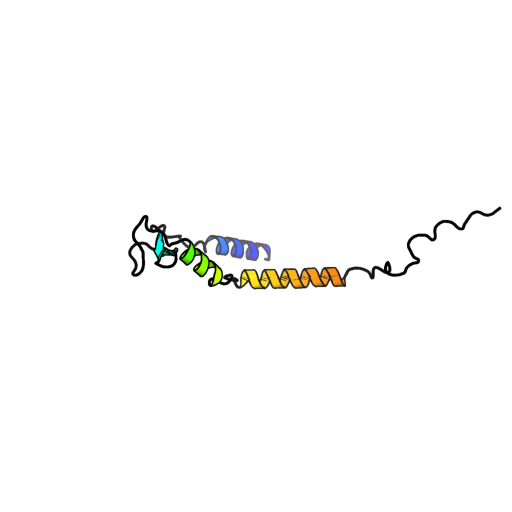 C C . GLY A 1 91 ? 24.873 13.054 -28.695 1.00 55.97 91 GLY A C 1
ATOM 655 O O . GLY A 1 91 ? 24.817 14.166 -28.172 1.00 55.97 91 GLY A O 1
ATOM 656 N N . TRP A 1 92 ? 25.770 12.140 -28.304 1.00 52.47 92 TRP A N 1
ATOM 657 C CA . TRP A 1 92 ? 26.855 12.416 -27.351 1.00 52.47 92 TRP A CA 1
ATOM 658 C C . TRP A 1 92 ? 28.177 12.806 -28.038 1.00 52.47 92 TRP A C 1
ATOM 660 O O . TRP A 1 92 ? 29.200 12.991 -27.381 1.00 52.47 92 TRP A O 1
ATOM 670 N N . GLY A 1 93 ? 28.172 12.959 -29.365 1.00 53.25 93 GLY A N 1
ATOM 671 C CA . GLY A 1 93 ? 29.248 13.616 -30.098 1.00 53.25 93 GLY A CA 1
ATOM 672 C C . GLY A 1 93 ? 29.041 15.128 -30.105 1.00 53.25 93 GLY A C 1
ATOM 673 O O . GLY A 1 93 ? 27.997 15.613 -30.530 1.00 53.25 93 GLY A O 1
ATOM 674 N N . ALA A 1 94 ? 30.050 15.896 -29.695 1.00 59.12 94 ALA A N 1
ATOM 675 C CA . ALA A 1 94 ? 30.059 17.363 -29.743 1.00 59.12 94 ALA A CA 1
ATOM 676 C C . ALA A 1 94 ? 30.010 17.967 -31.173 1.00 59.12 94 ALA A C 1
ATOM 678 O O . ALA A 1 94 ? 30.419 19.109 -31.358 1.00 59.12 94 ALA A O 1
ATOM 679 N N . GLY A 1 95 ? 29.560 17.221 -32.188 1.00 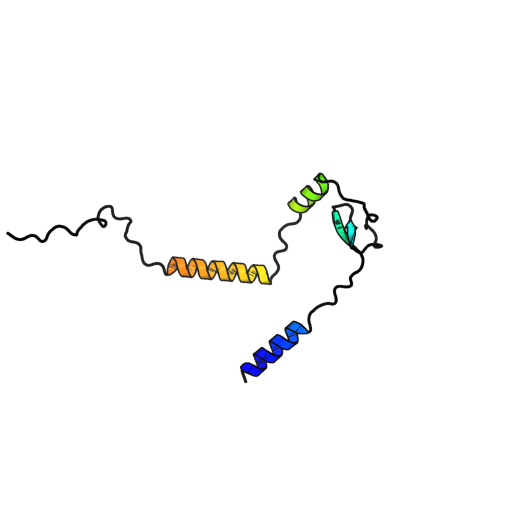56.03 95 GLY A N 1
ATOM 680 C CA . GLY A 1 95 ? 29.681 17.591 -33.600 1.00 56.03 95 GLY A CA 1
ATOM 681 C C . GLY A 1 95 ? 28.458 17.339 -34.481 1.00 56.03 95 GLY A C 1
ATOM 682 O O . GLY A 1 95 ? 28.547 17.633 -35.665 1.00 56.03 95 GLY A O 1
ATOM 683 N N . ASP A 1 96 ? 27.339 16.831 -33.953 1.00 58.03 96 ASP A N 1
ATOM 684 C CA . ASP A 1 96 ? 26.195 16.411 -34.791 1.00 58.03 96 ASP A CA 1
ATOM 685 C C . ASP A 1 96 ? 25.005 17.393 -34.793 1.00 58.03 96 ASP A C 1
ATOM 687 O O . ASP A 1 96 ? 23.937 17.108 -35.320 1.00 58.03 96 ASP A O 1
ATOM 691 N N . TRP A 1 97 ? 25.173 18.586 -34.213 1.00 59.56 97 TRP A N 1
ATOM 692 C CA . TRP A 1 97 ? 24.107 19.597 -34.134 1.00 59.56 97 TRP A CA 1
ATOM 693 C C . TRP A 1 97 ? 24.206 20.708 -35.196 1.00 59.56 97 TRP A C 1
ATOM 695 O O . TRP A 1 97 ? 23.552 21.736 -35.038 1.00 59.56 97 TRP A O 1
ATOM 705 N N . GLY A 1 98 ? 25.010 20.563 -36.261 1.00 55.41 98 GLY A N 1
ATOM 706 C CA . GLY A 1 98 ? 25.139 21.659 -37.235 1.00 55.41 98 GLY A CA 1
ATOM 707 C C . GLY A 1 98 ? 26.053 21.449 -38.441 1.00 55.41 98 GLY A C 1
ATOM 708 O O . GLY A 1 98 ? 26.921 22.284 -38.678 1.00 55.41 98 GLY A O 1
ATOM 709 N N . ARG A 1 99 ? 25.862 20.389 -39.236 1.00 55.75 99 ARG A N 1
ATOM 710 C CA . ARG A 1 99 ? 26.453 20.322 -40.587 1.00 55.75 99 ARG A CA 1
ATOM 711 C C . ARG A 1 99 ? 25.351 20.383 -41.642 1.00 55.75 99 ARG A C 1
ATOM 713 O O . ARG A 1 99 ? 25.044 19.394 -42.290 1.00 55.75 99 ARG A O 1
ATOM 720 N N . GLU A 1 100 ? 24.769 21.566 -41.780 1.00 57.09 100 GLU A N 1
ATOM 721 C CA . GLU A 1 100 ? 23.810 21.894 -42.840 1.00 57.09 100 GLU A CA 1
ATOM 722 C C . GLU A 1 100 ? 24.036 23.322 -43.359 1.00 57.09 100 GLU A C 1
ATOM 724 O O . GLU A 1 100 ? 23.093 24.034 -43.648 1.00 57.09 100 GLU A O 1
ATOM 729 N N . GLU A 1 101 ? 25.291 23.767 -43.477 1.00 59.84 101 GLU A N 1
ATOM 730 C CA . GLU A 1 101 ? 25.629 24.992 -44.221 1.00 59.84 101 GLU A CA 1
ATOM 731 C C . GLU A 1 101 ? 26.996 24.837 -44.894 1.00 59.84 101 GLU A C 1
ATOM 733 O O . GLU A 1 101 ? 27.990 25.410 -44.459 1.00 59.84 101 GLU A O 1
ATOM 738 N N . GLU A 1 102 ? 27.085 24.006 -45.930 1.00 59.84 102 GLU A N 1
ATOM 739 C CA . GLU A 1 102 ? 28.250 24.031 -46.821 1.00 59.84 102 GLU A CA 1
ATOM 740 C C . GLU A 1 102 ? 27.887 23.463 -48.196 1.00 59.84 102 GLU A C 1
ATOM 742 O O . GLU A 1 102 ? 28.459 22.473 -48.615 1.00 59.84 102 GLU A O 1
ATOM 747 N N . ASP A 1 103 ? 26.905 24.071 -48.865 1.00 58.16 103 ASP A N 1
ATOM 748 C CA . ASP A 1 103 ? 26.688 23.928 -50.311 1.00 58.16 103 ASP A CA 1
ATOM 749 C C . ASP A 1 103 ? 26.156 25.269 -50.845 1.00 58.16 103 ASP A C 1
ATOM 751 O O . ASP A 1 103 ? 24.955 25.514 -50.958 1.00 58.16 103 ASP A O 1
ATOM 755 N N . GLY A 1 104 ? 27.091 26.180 -51.101 1.00 47.56 104 GLY A N 1
ATOM 756 C CA . GLY A 1 104 ? 26.871 27.441 -51.798 1.00 47.56 104 GLY A CA 1
ATOM 757 C C . GLY A 1 104 ? 28.048 27.682 -52.731 1.00 47.56 104 GLY A C 1
ATOM 758 O O . GLY A 1 104 ? 28.969 28.414 -52.382 1.00 47.56 104 GLY A O 1
ATOM 759 N N . GLU A 1 105 ? 28.041 26.983 -53.866 1.00 51.19 105 GLU A N 1
ATOM 760 C CA . GLU A 1 105 ? 28.870 27.287 -55.033 1.00 51.19 105 GLU A CA 1
ATOM 761 C C . GLU A 1 105 ? 28.554 28.710 -55.528 1.00 51.19 105 GLU A C 1
ATOM 763 O O . GLU A 1 105 ? 27.398 29.002 -55.830 1.00 51.19 105 GLU A O 1
ATOM 768 N N . ASP A 1 106 ? 29.566 29.587 -55.536 1.00 47.88 106 ASP A N 1
ATOM 769 C CA . ASP A 1 106 ? 29.978 30.459 -56.659 1.00 47.88 106 ASP A CA 1
ATOM 770 C C . ASP A 1 106 ? 31.213 31.308 -56.282 1.00 47.88 106 ASP A C 1
ATOM 772 O O . ASP A 1 106 ? 31.137 32.136 -55.341 1.00 47.88 106 ASP A O 1
#

Foldseek 3Di:
DVVVVVVVVVVVVVVPPDPPPPADWAAFQLQDTDHPPDPRGDDPPDGHDPVSPVVCVVPPDPPCDPVNVVVVVVVVVVVVVVVVPDDPPPVPDPPDPDDPPDDDDD

Secondary structure (DSSP, 8-state):
-HHHHHHHHHHHHHHT------PPEEE-TTS-EEETTSTTPPPTT----HHHHHHHHHHS-----HHHHHHHHHHHHHHHHHHHHS----TTSTTSS---------

pLDDT: mean 74.7, std 14.14, range [47.56, 96.12]